Protein AF-A0A9P1KGT7-F1 (afdb_monomer)

Secondary stru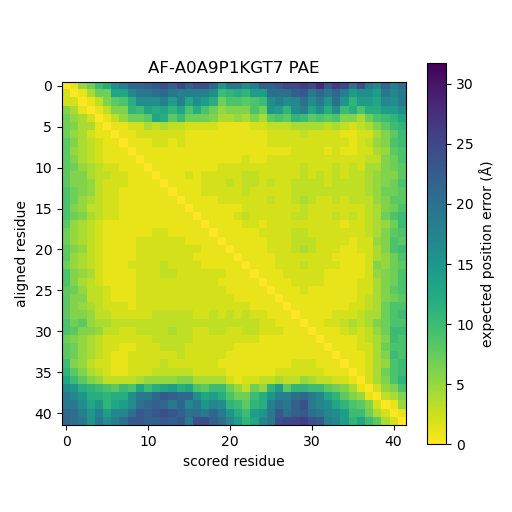cture (DSSP, 8-state):
-PPPP-EEEE-TTS-EEEEEEESEEPPPBTTB--EESS----

Structure (mmCIF, N/CA/C/O backbone):
data_AF-A0A9P1KGT7-F1
#
_entry.id   AF-A0A9P1KGT7-F1
#
loop_
_atom_site.group_PDB
_atom_site.id
_atom_site.type_symbol
_atom_site.label_atom_id
_atom_site.label_alt_id
_atom_site.label_comp_id
_atom_site.label_asym_id
_atom_site.label_entity_id
_atom_site.label_seq_id
_atom_site.pdbx_PDB_ins_code
_atom_site.Cartn_x
_atom_site.Cartn_y
_atom_site.Cartn_z
_atom_site.occupancy
_atom_site.B_iso_or_equiv
_atom_site.auth_seq_id
_atom_site.auth_comp_id
_atom_site.auth_asym_id
_atom_site.auth_atom_id
_atom_site.pdbx_PDB_model_num
ATOM 1 N N . MET A 1 1 ? 15.123 -18.422 -9.672 1.00 43.62 1 MET A N 1
ATOM 2 C CA . MET A 1 1 ? 14.415 -17.208 -10.134 1.00 43.62 1 MET A CA 1
ATOM 3 C C . MET A 1 1 ? 13.644 -16.664 -8.944 1.00 43.62 1 MET A C 1
ATOM 5 O O . MET A 1 1 ? 12.833 -17.403 -8.406 1.00 43.62 1 MET A O 1
ATOM 9 N N . ILE A 1 2 ? 13.950 -15.456 -8.470 1.00 58.91 2 ILE A N 1
ATOM 10 C CA . ILE A 1 2 ? 13.189 -14.819 -7.386 1.00 58.91 2 ILE A CA 1
ATOM 11 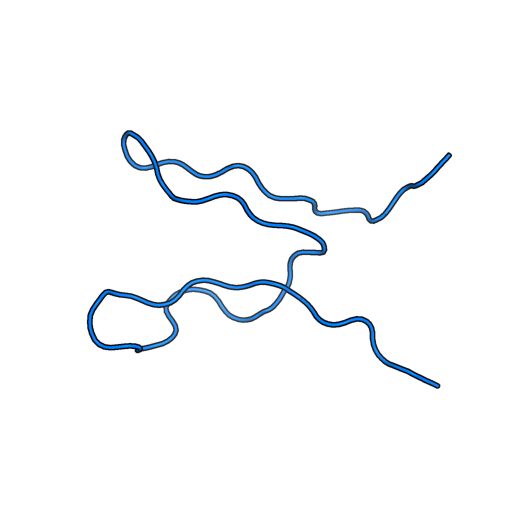C C . ILE A 1 2 ? 12.087 -13.997 -8.051 1.00 58.91 2 ILE A C 1
ATOM 13 O O . ILE A 1 2 ? 12.390 -13.104 -8.837 1.00 58.91 2 ILE A O 1
ATOM 17 N N . GLN A 1 3 ? 10.823 -14.324 -7.780 1.00 61.75 3 GLN A N 1
ATOM 18 C CA . GLN A 1 3 ? 9.715 -13.445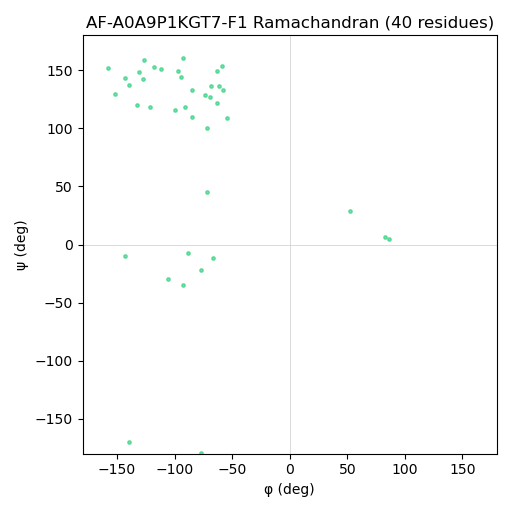 -8.149 1.00 61.75 3 GLN A CA 1
ATOM 19 C C . GLN A 1 3 ? 9.802 -12.196 -7.262 1.00 61.75 3 GLN A C 1
ATOM 21 O O . GLN A 1 3 ? 9.886 -12.356 -6.041 1.00 61.75 3 GLN A O 1
ATOM 26 N N . PRO A 1 4 ? 9.806 -10.975 -7.823 1.00 74.06 4 PRO A N 1
ATOM 27 C CA . PRO A 1 4 ? 9.827 -9.771 -7.006 1.00 74.06 4 PRO A CA 1
ATOM 28 C C . PRO A 1 4 ? 8.568 -9.727 -6.136 1.00 74.06 4 PRO A C 1
ATOM 30 O O . PRO A 1 4 ? 7.467 -10.024 -6.610 1.00 74.06 4 PRO A O 1
ATOM 33 N N . LEU A 1 5 ? 8.742 -9.371 -4.861 1.00 83.06 5 LEU A N 1
ATOM 34 C CA . LEU A 1 5 ? 7.622 -9.084 -3.970 1.00 83.06 5 LEU A CA 1
ATOM 35 C C . LEU A 1 5 ? 6.796 -7.952 -4.586 1.00 83.06 5 LEU A C 1
ATOM 37 O O . LEU A 1 5 ? 7.346 -6.953 -5.046 1.00 83.06 5 LEU A O 1
ATOM 41 N N . ARG A 1 6 ? 5.479 -8.140 -4.620 1.00 92.00 6 ARG A N 1
ATOM 42 C CA . ARG A 1 6 ? 4.529 -7.152 -5.128 1.00 92.00 6 ARG A CA 1
ATOM 43 C C . ARG A 1 6 ? 3.692 -6.613 -3.982 1.00 92.00 6 ARG A C 1
ATOM 45 O O . ARG A 1 6 ? 3.414 -7.327 -3.020 1.00 92.00 6 ARG A O 1
ATOM 52 N N . TYR A 1 7 ? 3.251 -5.376 -4.127 1.00 94.00 7 TYR A N 1
ATOM 53 C CA . TYR A 1 7 ? 2.335 -4.723 -3.211 1.00 94.00 7 TYR A CA 1
ATOM 54 C C . TYR A 1 7 ? 0.892 -4.878 -3.688 1.00 94.00 7 TYR A C 1
ATOM 56 O O . TYR A 1 7 ? 0.595 -4.872 -4.888 1.00 94.00 7 TYR A O 1
ATOM 64 N N . GLY A 1 8 ? 0.002 -5.031 -2.715 1.00 95.88 8 GLY A N 1
ATOM 65 C CA . GLY A 1 8 ? -1.450 -4.997 -2.849 1.00 95.88 8 GLY A CA 1
ATOM 66 C C . GLY A 1 8 ? -2.031 -4.235 -1.662 1.00 95.88 8 GLY A C 1
ATOM 67 O O . GLY A 1 8 ? -1.286 -3.647 -0.879 1.00 95.88 8 GLY A O 1
ATOM 68 N N . TYR A 1 9 ? -3.348 -4.273 -1.501 1.00 97.81 9 TYR A N 1
ATOM 69 C CA . TYR A 1 9 ? -4.024 -3.571 -0.413 1.00 97.81 9 TYR A CA 1
ATOM 70 C C . TYR A 1 9 ? -4.925 -4.514 0.370 1.00 97.81 9 TYR A C 1
ATOM 72 O O . TYR A 1 9 ? -5.593 -5.389 -0.195 1.00 97.81 9 TYR A O 1
ATOM 80 N N . VAL A 1 10 ? -4.949 -4.302 1.680 1.00 97.62 10 VAL A N 1
ATOM 81 C CA . VAL A 1 10 ? -5.864 -4.945 2.621 1.00 97.62 10 VAL A CA 1
ATOM 82 C C . VAL A 1 10 ? -6.735 -3.880 3.274 1.00 97.62 10 VAL A C 1
ATOM 84 O O . VAL A 1 10 ? -6.323 -2.725 3.384 1.00 97.62 10 VAL A O 1
ATOM 87 N N . ASP A 1 11 ? -7.935 -4.256 3.697 1.00 96.38 11 ASP A N 1
ATOM 88 C CA . ASP A 1 11 ? -8.732 -3.414 4.587 1.00 96.38 11 ASP A CA 1
ATOM 89 C C . ASP A 1 11 ? -8.227 -3.495 6.044 1.00 96.38 11 ASP A C 1
ATOM 91 O O . ASP A 1 11 ? -7.274 -4.209 6.366 1.00 96.38 11 ASP A O 1
ATOM 95 N N . THR A 1 12 ? -8.886 -2.772 6.953 1.00 96.19 12 THR A N 1
ATOM 96 C CA . THR A 1 12 ? -8.527 -2.736 8.382 1.00 96.19 12 THR A CA 1
ATOM 97 C C . THR A 1 12 ? -8.738 -4.062 9.116 1.00 96.19 12 THR A C 1
ATOM 99 O O . THR A 1 12 ? -8.248 -4.218 10.233 1.00 96.19 12 THR A O 1
ATOM 102 N N . THR A 1 13 ? -9.432 -5.029 8.508 1.00 98.19 13 THR A N 1
ATOM 103 C CA . THR A 1 13 ? -9.593 -6.393 9.034 1.00 98.19 13 THR A CA 1
ATOM 104 C C . THR A 1 13 ? -8.471 -7.328 8.578 1.00 98.19 13 THR A C 1
ATOM 106 O O . THR A 1 13 ? -8.386 -8.463 9.045 1.00 98.19 13 THR A O 1
ATOM 109 N N . GLY A 1 14 ? -7.602 -6.866 7.671 1.00 96.12 14 GLY A N 1
ATOM 110 C CA . GLY A 1 14 ? -6.558 -7.672 7.042 1.00 96.12 14 GLY A CA 1
ATOM 111 C C . GLY A 1 14 ? -7.039 -8.436 5.806 1.00 96.12 14 GLY A C 1
ATOM 112 O O . GLY A 1 14 ? -6.270 -9.200 5.220 1.00 96.12 14 GLY A O 1
ATOM 113 N N . LYS A 1 15 ? -8.288 -8.237 5.367 1.00 98.12 15 LYS A N 1
ATOM 114 C CA . LYS A 1 15 ? -8.798 -8.863 4.147 1.00 98.12 15 LYS A CA 1
ATOM 115 C C . LYS A 1 15 ? -8.186 -8.180 2.932 1.00 98.12 15 LYS A C 1
ATOM 117 O O . LYS A 1 15 ? -8.277 -6.966 2.774 1.00 98.12 15 LYS A O 1
ATOM 122 N N . THR A 1 16 ? -7.621 -8.969 2.025 1.00 97.12 16 THR A N 1
ATOM 123 C CA . THR A 1 16 ? -7.136 -8.472 0.734 1.00 97.12 16 THR A CA 1
ATOM 124 C C . THR A 1 16 ? -8.284 -7.911 -0.102 1.00 97.12 16 THR A C 1
ATOM 126 O O . THR A 1 16 ? -9.236 -8.623 -0.424 1.00 97.12 16 THR A O 1
ATOM 129 N N . ILE A 1 17 ? -8.163 -6.639 -0.481 1.00 97.06 17 ILE A N 1
ATOM 130 C CA . ILE A 1 17 ? -9.097 -5.927 -1.367 1.00 97.06 17 ILE A CA 1
ATOM 131 C C . ILE A 1 17 ? -8.510 -5.736 -2.768 1.00 97.06 17 ILE A C 1
ATOM 133 O O . ILE A 1 17 ? -9.246 -5.740 -3.750 1.00 97.06 17 ILE A O 1
ATOM 137 N N . ILE A 1 18 ? -7.181 -5.634 -2.872 1.00 9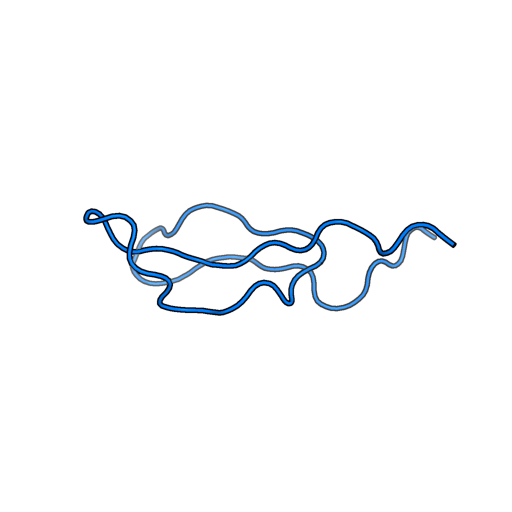6.50 18 ILE A N 1
ATOM 138 C CA . ILE A 1 18 ? -6.451 -5.585 -4.140 1.00 96.50 18 ILE A CA 1
ATOM 139 C C . ILE A 1 18 ? -5.293 -6.574 -4.035 1.00 96.50 18 ILE A C 1
ATOM 141 O O . ILE A 1 18 ? -4.442 -6.440 -3.155 1.00 96.50 18 ILE A O 1
ATOM 145 N N . GLN A 1 19 ? -5.267 -7.577 -4.915 1.00 96.50 19 GLN A N 1
ATOM 146 C CA . GLN A 1 19 ? -4.206 -8.587 -4.912 1.00 96.50 19 GLN A CA 1
ATOM 147 C C . GLN A 1 19 ? -2.833 -7.955 -5.201 1.00 96.50 19 GLN A C 1
ATOM 149 O O . GLN A 1 19 ? -2.768 -6.976 -5.949 1.00 96.50 19 GLN A O 1
ATOM 154 N N . PRO A 1 20 ? -1.736 -8.515 -4.654 1.00 94.56 20 PRO A N 1
ATOM 155 C CA . PRO A 1 20 ? -0.386 -8.053 -4.945 1.00 94.56 20 PRO A CA 1
ATOM 156 C C . PRO A 1 20 ? -0.063 -8.028 -6.444 1.00 94.56 20 PRO A C 1
ATOM 158 O O . PRO A 1 20 ? 0.115 -9.069 -7.076 1.00 94.5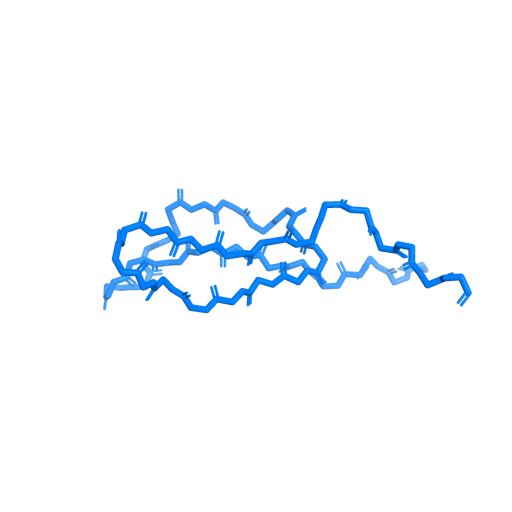6 20 PRO A O 1
ATOM 161 N N . GLN A 1 21 ? 0.038 -6.832 -7.019 1.00 93.00 21 GLN A N 1
ATOM 162 C CA . GLN A 1 21 ? 0.319 -6.646 -8.447 1.00 93.00 21 GLN A CA 1
A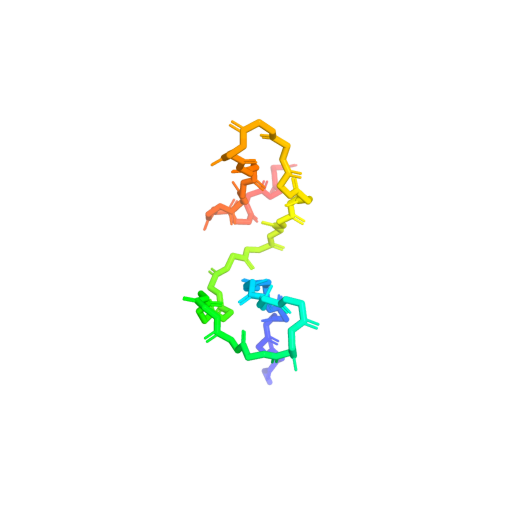TOM 163 C C . GLN A 1 21 ? 1.216 -5.441 -8.755 1.00 93.00 21 GLN A C 1
ATOM 165 O O . GLN A 1 21 ? 1.699 -5.334 -9.879 1.00 93.00 21 GLN A O 1
ATOM 170 N N . PHE A 1 22 ? 1.481 -4.577 -7.770 1.00 92.69 22 PHE A N 1
ATOM 171 C CA . PHE A 1 22 ? 2.278 -3.363 -7.940 1.00 92.69 22 PHE A CA 1
ATOM 172 C C . PHE A 1 22 ? 3.733 -3.577 -7.526 1.00 92.69 22 PHE A C 1
ATOM 174 O O . PHE A 1 22 ? 4.012 -4.344 -6.606 1.00 92.69 22 PHE A O 1
ATOM 181 N N . TYR A 1 23 ? 4.662 -2.872 -8.166 1.00 92.12 23 TYR A N 1
ATOM 182 C CA . TYR A 1 23 ? 6.074 -2.870 -7.760 1.00 92.12 23 TYR A CA 1
ATOM 183 C C . TYR A 1 23 ? 6.330 -1.988 -6.529 1.00 92.12 23 TYR A C 1
ATOM 185 O O . TYR A 1 23 ? 7.273 -2.230 -5.785 1.00 92.12 23 TYR A O 1
ATOM 193 N N . GLY A 1 24 ? 5.439 -1.030 -6.281 1.00 92.81 24 GLY A N 1
ATOM 194 C CA . GLY A 1 24 ? 5.433 -0.132 -5.133 1.00 92.81 24 GLY A CA 1
ATOM 195 C C . GLY A 1 24 ? 4.026 0.421 -4.924 1.00 92.81 24 GLY A C 1
ATOM 196 O O . GLY A 1 24 ? 3.246 0.504 -5.878 1.00 92.81 24 GLY A O 1
ATOM 197 N N . ALA A 1 25 ? 3.6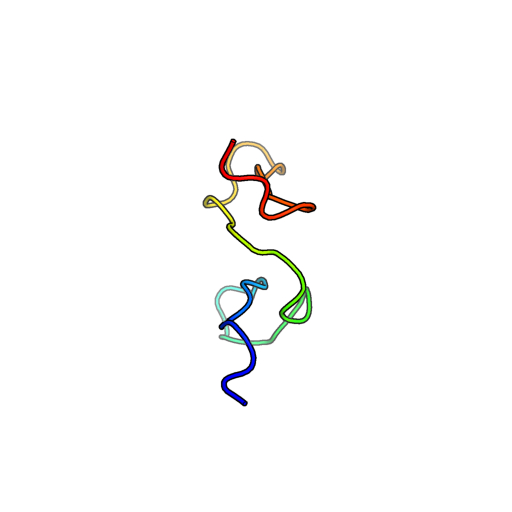90 0.754 -3.683 1.00 95.00 25 ALA A N 1
ATOM 198 C CA . ALA A 1 25 ? 2.377 1.257 -3.302 1.00 95.00 25 ALA A CA 1
ATOM 199 C C . ALA A 1 25 ? 2.495 2.160 -2.069 1.00 95.00 25 ALA A C 1
ATOM 201 O O . ALA A 1 25 ? 3.075 1.750 -1.064 1.00 95.00 25 ALA A O 1
ATOM 202 N N . GLU A 1 26 ? 1.910 3.352 -2.142 1.00 96.12 26 GLU A N 1
ATOM 203 C CA . GLU A 1 26 ? 1.793 4.279 -1.012 1.00 96.12 26 GLU A CA 1
ATOM 204 C C . GLU A 1 26 ? 0.462 4.075 -0.256 1.00 96.12 26 GLU A C 1
ATOM 206 O O . GLU A 1 26 ? -0.483 3.495 -0.817 1.00 96.12 26 GLU A O 1
ATOM 211 N N . PRO A 1 27 ? 0.349 4.539 1.007 1.00 95.75 27 PRO A N 1
ATOM 212 C CA . PRO A 1 27 ? -0.910 4.539 1.750 1.00 95.75 27 PRO A CA 1
ATOM 213 C C . PRO A 1 27 ? -2.012 5.338 1.047 1.00 95.75 27 PRO A C 1
ATOM 215 O O . PRO A 1 27 ? -1.749 6.300 0.326 1.00 95.75 27 PRO A O 1
ATOM 218 N N . PHE A 1 28 ? -3.267 4.975 1.313 1.00 95.62 28 PHE A N 1
ATOM 219 C CA . PHE A 1 28 ? -4.402 5.771 0.856 1.00 95.62 28 PHE A CA 1
ATOM 220 C C . PHE A 1 28 ? -4.469 7.118 1.584 1.00 95.62 28 PHE A C 1
ATOM 222 O O . PHE A 1 28 ? -4.376 7.175 2.811 1.00 95.62 28 PHE A O 1
ATOM 229 N N . SER A 1 29 ? -4.733 8.179 0.826 1.00 96.38 29 SER A N 1
ATOM 230 C CA . SER A 1 29 ? -5.118 9.502 1.321 1.00 96.38 29 SER A CA 1
ATOM 231 C C . SER A 1 29 ? -6.217 10.053 0.418 1.00 96.38 29 SER A C 1
ATOM 233 O O . SER A 1 29 ? -6.166 9.872 -0.796 1.00 96.38 29 SER A O 1
ATOM 235 N N . GLU A 1 30 ? -7.247 10.669 1.001 1.00 97.12 30 GLU A N 1
ATOM 236 C CA . GLU A 1 30 ? -8.375 11.262 0.252 1.00 97.12 30 GLU A CA 1
ATOM 237 C C . GLU A 1 30 ? -9.054 10.299 -0.751 1.00 97.12 30 GLU A C 1
ATOM 239 O O . GLU A 1 30 ? -9.611 10.709 -1.765 1.00 97.12 30 GLU A O 1
ATOM 244 N N . GLY A 1 31 ? -9.021 8.990 -0.470 1.00 94.88 31 GLY A N 1
ATOM 245 C CA . GLY A 1 31 ? -9.625 7.957 -1.319 1.00 94.88 31 GLY A CA 1
ATOM 246 C C . GLY A 1 31 ? -8.773 7.500 -2.509 1.00 94.88 31 GLY A C 1
ATOM 247 O O . GLY A 1 31 ? -9.252 6.701 -3.313 1.00 94.88 31 GLY A O 1
ATOM 248 N N . LEU A 1 32 ? -7.519 7.950 -2.620 1.00 96.25 32 LEU A N 1
ATOM 249 C CA . LEU A 1 32 ? -6.589 7.584 -3.693 1.00 96.25 32 LEU A CA 1
ATOM 250 C C . LEU A 1 32 ? -5.261 7.066 -3.127 1.00 96.25 32 LEU A C 1
ATOM 252 O O . LEU A 1 32 ? -4.909 7.355 -1.985 1.00 96.25 32 LEU A O 1
ATOM 256 N N . ALA A 1 33 ? -4.518 6.306 -3.933 1.00 97.06 33 ALA A N 1
ATOM 257 C CA . ALA A 1 33 ? -3.170 5.852 -3.608 1.00 97.06 33 ALA A CA 1
ATOM 258 C C . ALA A 1 33 ? -2.283 5.833 -4.861 1.00 97.06 33 ALA A C 1
ATOM 260 O O . ALA A 1 33 ? -2.746 5.508 -5.958 1.00 97.06 33 ALA A O 1
ATOM 261 N N . VAL A 1 34 ? -1.006 6.180 -4.694 1.00 96.44 34 VAL A N 1
ATOM 262 C CA . VAL A 1 34 ? -0.004 6.129 -5.767 1.00 96.44 34 VAL A CA 1
ATOM 263 C C . VAL A 1 34 ? 0.575 4.719 -5.847 1.00 96.44 34 VAL A C 1
ATOM 265 O O . VAL A 1 34 ? 0.950 4.137 -4.828 1.00 96.44 34 VAL A O 1
ATOM 268 N N . VAL A 1 35 ? 0.661 4.176 -7.064 1.00 95.00 35 VAL A N 1
ATOM 269 C CA . VAL A 1 35 ? 1.195 2.834 -7.329 1.00 95.00 35 VAL A CA 1
ATOM 270 C C . VAL A 1 35 ? 2.220 2.850 -8.458 1.00 95.00 35 VAL A C 1
ATOM 272 O O . VAL A 1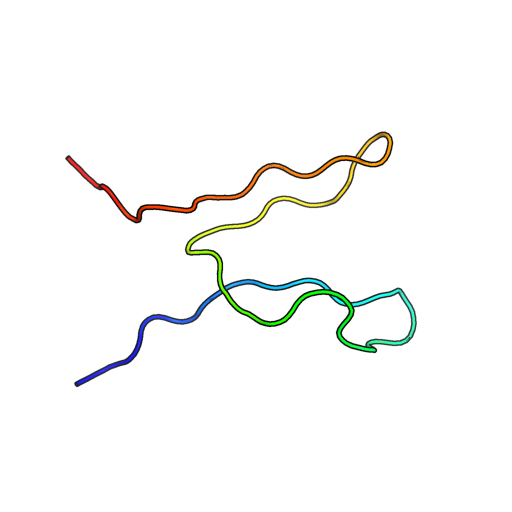 35 ? 2.103 3.620 -9.412 1.00 95.00 35 VAL A O 1
ATOM 275 N N . GLN A 1 36 ? 3.202 1.953 -8.382 1.00 92.31 36 GLN A N 1
ATOM 276 C CA . GLN A 1 36 ? 4.184 1.729 -9.443 1.00 92.31 36 GLN A CA 1
ATOM 277 C C . GLN A 1 36 ? 3.794 0.501 -10.279 1.00 92.31 36 GLN A C 1
ATOM 279 O O . GLN A 1 36 ? 3.773 -0.626 -9.777 1.00 92.31 36 GLN A O 1
ATOM 284 N N . LEU A 1 37 ? 3.495 0.720 -11.564 1.00 87.06 37 LEU A N 1
ATOM 285 C CA . LEU A 1 37 ? 3.065 -0.331 -12.502 1.00 87.06 37 LEU A CA 1
ATOM 286 C C . LEU A 1 37 ? 4.218 -0.953 -13.291 1.00 87.06 37 LEU A C 1
ATOM 288 O O . LEU A 1 37 ? 4.208 -2.155 -13.533 1.00 87.06 37 LEU A O 1
ATOM 292 N N . ASN A 1 38 ? 5.229 -0.157 -13.636 1.00 80.19 38 ASN A N 1
ATOM 293 C CA . ASN A 1 38 ? 6.410 -0.622 -14.351 1.00 80.19 38 ASN A CA 1
ATOM 294 C C . ASN A 1 38 ? 7.636 -0.310 -13.490 1.00 80.19 38 ASN A C 1
ATOM 296 O O . ASN A 1 38 ? 7.891 0.854 -13.183 1.00 80.19 38 ASN A O 1
ATOM 300 N N . GLY A 1 39 ? 8.375 -1.339 -13.077 1.00 64.50 39 GLY A N 1
ATOM 301 C CA . GLY A 1 39 ? 9.595 -1.217 -12.272 1.00 64.50 39 GLY A CA 1
ATOM 302 C C . GLY A 1 39 ? 10.788 -0.659 -13.052 1.00 64.50 39 GLY A C 1
ATOM 303 O O . GLY A 1 39 ? 11.869 -1.237 -12.986 1.00 64.50 39 GLY A O 1
ATOM 304 N N . HIS A 1 40 ? 10.594 0.404 -13.839 1.00 54.66 40 HIS A N 1
ATOM 305 C CA . HIS A 1 40 ? 11.691 1.065 -14.539 1.00 54.66 40 HIS A CA 1
ATOM 306 C C . HIS A 1 40 ? 12.542 1.822 -13.520 1.00 54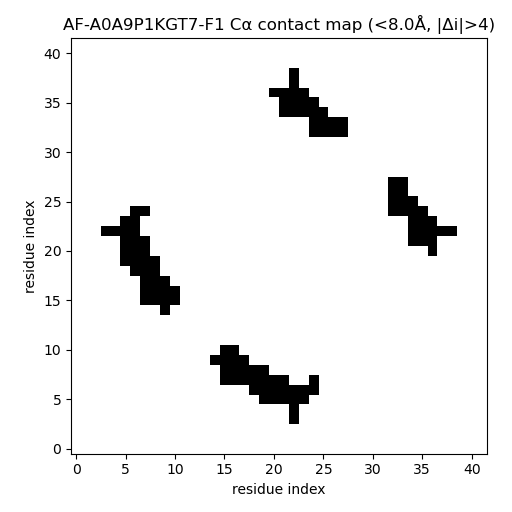.66 40 HIS A C 1
ATOM 308 O O . HIS A 1 40 ? 12.179 2.901 -13.059 1.00 54.66 40 HIS A O 1
ATOM 314 N N . TYR A 1 41 ? 13.658 1.201 -13.158 1.00 55.53 41 TYR A N 1
ATOM 315 C CA . TYR A 1 41 ? 14.881 1.909 -12.828 1.00 55.53 41 TYR A CA 1
ATOM 316 C C . TYR A 1 41 ? 15.578 2.149 -14.174 1.00 55.53 41 TYR A C 1
ATOM 318 O O . TYR A 1 41 ? 15.967 1.172 -14.815 1.00 55.53 41 TYR A O 1
ATOM 326 N N . ASP A 1 42 ? 15.623 3.397 -14.640 1.00 50.75 42 ASP A N 1
ATOM 327 C CA . ASP A 1 42 ? 16.610 3.818 -15.651 1.00 50.75 42 ASP A CA 1
ATOM 328 C C . ASP A 1 42 ? 17.964 4.043 -14.958 1.00 50.75 42 ASP A C 1
ATOM 330 O O . ASP A 1 42 ? 17.951 4.540 -13.803 1.00 50.75 42 ASP A O 1
#

Solvent-accessible surface area (backbone atoms only — not comparable to full-atom values): 2874 Å² total; per-residue (Å²): 136,85,79,77,80,49,35,56,43,55,50,99,86,65,49,75,76,38,75,62,72,21,67,38,69,54,76,76,53,99,90,43,62,58,69,34,84,69,86,77,79,129

Mean predicted aligned error: 5.24 Å

Radius of gyration: 11.72 Å; Cα contacts (8 Å, |Δi|>4): 56; chains: 1; bounding box: 26×28×25 Å

Sequence (42 aa):
MIQPLRYGYVDTTGKTIIQPQFYGAEPFSEGLAVVQLNGHYD

Foldseek 3Di:
DDDQFFDFDDDPVRHTPGPGQFNDWDDDDPNDIDTHNDPDDD

Organism: NCBI:txid376219

pLDDT: mean 87.54, std 15.24, range [43.62, 98.19]

InterPro domains:
  IPR032774 WG containing repeat [PF14903] (7-39)